Protein AF-A0A448PCU1-F1 (afdb_monomer)

Organism: NCBI:txid312285

Sequence (72 aa):
MSAWHRLFRESTFNPMMVVAFFALLFFAFVANSTERVILLVLAGLLAVAELSRACARRKHDASPDDTAAEDQ

Structure (mmCIF, N/CA/C/O backbone):
data_AF-A0A448PCU1-F1
#
_entry.id   AF-A0A448PCU1-F1
#
loop_
_atom_site.group_PDB
_atom_site.id
_atom_site.type_symbol
_atom_site.label_atom_id
_atom_site.label_alt_id
_atom_site.label_comp_id
_atom_site.label_asym_id
_atom_site.label_entity_id
_atom_site.label_seq_id
_atom_site.pdbx_PDB_ins_code
_atom_site.Cartn_x
_atom_site.Cartn_y
_atom_site.Cartn_z
_atom_site.occupancy
_atom_site.B_iso_or_equiv
_atom_site.auth_seq_id
_atom_site.auth_comp_id
_atom_site.auth_asym_id
_atom_site.auth_atom_id
_atom_site.pdbx_PDB_model_num
ATOM 1 N N . MET A 1 1 ? 4.779 -21.526 -23.157 1.00 47.25 1 MET A N 1
ATOM 2 C CA . MET A 1 1 ? 4.340 -20.879 -21.899 1.00 47.25 1 MET A CA 1
ATOM 3 C C . MET A 1 1 ? 5.501 -20.065 -21.335 1.00 47.25 1 MET A C 1
ATOM 5 O O . MET A 1 1 ? 6.231 -20.590 -20.509 1.00 47.25 1 MET A O 1
ATOM 9 N N . SER A 1 2 ? 5.770 -18.842 -21.813 1.00 51.09 2 SER A N 1
ATOM 10 C CA . SER A 1 2 ? 6.967 -18.136 -21.295 1.00 51.09 2 SER A CA 1
ATOM 11 C C . SER A 1 2 ? 7.073 -16.629 -21.559 1.00 51.09 2 SER A C 1
ATOM 13 O O . SER A 1 2 ? 7.797 -15.970 -20.826 1.00 51.09 2 SER A O 1
ATOM 15 N N . ALA A 1 3 ? 6.339 -16.043 -22.511 1.00 52.66 3 ALA A N 1
ATOM 16 C CA . ALA A 1 3 ? 6.378 -14.586 -22.719 1.00 52.66 3 ALA A CA 1
ATOM 17 C C . ALA A 1 3 ? 5.520 -13.818 -21.693 1.00 52.66 3 ALA A C 1
ATOM 19 O O . ALA A 1 3 ? 5.981 -12.864 -21.074 1.00 52.66 3 ALA A O 1
ATOM 20 N N . TRP A 1 4 ? 4.304 -14.303 -21.423 1.00 47.91 4 TRP A N 1
ATOM 21 C CA . TRP A 1 4 ? 3.398 -13.707 -20.434 1.00 47.91 4 TRP A CA 1
ATOM 22 C C . TRP A 1 4 ? 3.956 -13.756 -19.011 1.00 47.91 4 TRP A C 1
ATOM 24 O O . TRP A 1 4 ? 3.883 -12.777 -18.284 1.00 47.91 4 TRP A O 1
ATOM 34 N N . HIS A 1 5 ? 4.590 -14.865 -18.625 1.00 50.06 5 HIS A N 1
ATOM 35 C CA . HIS A 1 5 ? 5.192 -15.011 -17.295 1.00 50.06 5 HIS A CA 1
ATOM 36 C C . HIS A 1 5 ? 6.360 -14.039 -17.069 1.00 50.06 5 HIS A C 1
ATOM 38 O O . HIS A 1 5 ? 6.591 -13.595 -15.947 1.00 50.06 5 HIS A O 1
ATOM 44 N N . ARG A 1 6 ? 7.082 -13.683 -18.140 1.00 52.47 6 ARG A N 1
ATOM 45 C CA . ARG A 1 6 ? 8.153 -12.686 -18.098 1.00 52.47 6 ARG A CA 1
ATOM 46 C C . ARG A 1 6 ? 7.578 -11.273 -17.995 1.00 52.47 6 ARG A C 1
ATOM 48 O O . ARG A 1 6 ? 7.998 -10.533 -17.118 1.00 52.47 6 ARG A O 1
ATOM 55 N N . LEU A 1 7 ? 6.510 -10.977 -18.740 1.00 54.28 7 LEU A N 1
ATOM 56 C CA . LEU A 1 7 ? 5.758 -9.723 -18.620 1.00 54.28 7 LEU A CA 1
ATOM 57 C C . LEU A 1 7 ? 5.119 -9.531 -17.239 1.00 54.28 7 LEU A C 1
ATOM 59 O O . LEU A 1 7 ? 5.130 -8.416 -16.750 1.00 54.28 7 LEU A O 1
ATOM 63 N N . PHE A 1 8 ? 4.633 -10.570 -16.555 1.00 51.53 8 PHE A N 1
ATOM 64 C CA . PHE A 1 8 ? 4.155 -10.442 -15.165 1.00 51.53 8 PHE A CA 1
ATOM 65 C C . PHE A 1 8 ? 5.285 -10.302 -14.136 1.00 51.53 8 PHE A C 1
ATOM 67 O O . PHE A 1 8 ? 5.059 -9.812 -13.034 1.00 51.53 8 PHE A O 1
ATOM 74 N N . ARG A 1 9 ? 6.504 -10.725 -14.483 1.00 48.62 9 ARG A N 1
ATOM 75 C CA . ARG A 1 9 ? 7.693 -10.593 -13.633 1.00 48.62 9 ARG A CA 1
ATOM 76 C C . ARG A 1 9 ? 8.405 -9.248 -13.832 1.00 48.62 9 ARG A C 1
ATOM 78 O O . ARG A 1 9 ? 9.015 -8.744 -12.891 1.00 48.62 9 ARG A O 1
ATOM 85 N N . GLU A 1 10 ? 8.319 -8.673 -15.031 1.00 52.53 10 GLU A N 1
ATOM 86 C CA . GLU A 1 10 ? 8.805 -7.329 -15.380 1.00 52.53 10 GLU A CA 1
ATOM 87 C C . GLU A 1 10 ? 7.755 -6.231 -15.167 1.00 52.53 10 GLU A C 1
ATOM 89 O O . GLU A 1 10 ? 8.128 -5.108 -14.821 1.00 52.53 10 GLU A O 1
ATOM 94 N N . SER A 1 11 ? 6.456 -6.548 -15.262 1.00 49.12 11 SER A N 1
ATOM 95 C CA . SER A 1 11 ? 5.350 -5.685 -14.826 1.00 49.12 11 SER A CA 1
ATOM 96 C C . SER A 1 11 ? 5.394 -5.585 -13.309 1.00 49.12 11 SER A C 1
ATOM 98 O O . SER A 1 11 ? 4.862 -6.390 -12.548 1.00 49.12 11 SER A O 1
ATOM 100 N N . THR A 1 12 ? 6.169 -4.601 -12.888 1.00 54.72 12 THR A N 1
ATOM 101 C CA . THR A 1 12 ? 6.575 -4.322 -11.520 1.00 54.72 12 THR A CA 1
ATOM 102 C C . THR A 1 12 ? 5.461 -3.589 -10.803 1.00 54.72 12 THR A C 1
ATOM 104 O O . THR A 1 12 ? 5.593 -2.438 -10.402 1.00 54.72 12 THR A O 1
ATOM 107 N N . PHE A 1 13 ? 4.336 -4.261 -10.670 1.00 56.56 13 PHE A N 1
ATOM 108 C CA . PHE A 1 13 ? 3.315 -3.895 -9.717 1.00 56.56 13 PHE A CA 1
ATOM 109 C C . PHE A 1 13 ? 3.159 -5.136 -8.873 1.00 56.56 13 PHE A C 1
ATOM 111 O O . PHE A 1 13 ? 2.653 -6.132 -9.377 1.00 56.56 13 PHE A O 1
ATOM 118 N N . ASN A 1 14 ? 3.702 -5.153 -7.654 1.00 68.94 14 ASN A N 1
ATOM 119 C CA . ASN A 1 14 ? 3.617 -6.352 -6.830 1.00 68.94 14 ASN A CA 1
ATOM 120 C C . ASN A 1 14 ? 2.137 -6.551 -6.467 1.00 68.94 14 ASN A C 1
ATOM 122 O O . ASN A 1 14 ? 1.632 -5.820 -5.611 1.00 68.94 14 ASN A O 1
ATOM 126 N N . PRO A 1 15 ? 1.407 -7.501 -7.086 1.00 69.12 15 PRO A N 1
ATOM 127 C CA . PRO A 1 15 ? -0.031 -7.609 -6.863 1.00 69.12 15 PRO A CA 1
ATOM 128 C C . PRO A 1 15 ? -0.325 -7.923 -5.391 1.00 69.12 15 PRO A C 1
ATOM 130 O O . PRO A 1 15 ? -1.347 -7.497 -4.862 1.00 69.12 15 PRO A O 1
ATOM 133 N N . MET A 1 16 ? 0.619 -8.564 -4.689 1.00 77.44 16 MET A N 1
ATOM 134 C CA . MET A 1 16 ? 0.542 -8.779 -3.245 1.00 77.44 16 MET A CA 1
ATOM 135 C C . MET A 1 16 ? 0.566 -7.481 -2.431 1.00 77.44 16 MET A C 1
ATOM 137 O O . MET A 1 16 ? -0.118 -7.415 -1.415 1.00 77.44 16 MET A O 1
ATOM 141 N N . MET A 1 17 ? 1.302 -6.444 -2.850 1.00 79.75 17 MET A N 1
ATOM 142 C CA . MET A 1 17 ? 1.289 -5.148 -2.153 1.00 79.75 17 MET A CA 1
ATOM 143 C C . MET A 1 17 ? -0.060 -4.450 -2.298 1.00 79.75 17 MET A C 1
ATOM 145 O O . MET A 1 17 ? -0.564 -3.889 -1.330 1.00 79.75 17 MET A O 1
ATOM 149 N N . VAL A 1 18 ? -0.682 -4.541 -3.474 1.00 81.31 18 VAL A N 1
ATOM 150 C CA . VAL A 1 18 ? -2.026 -3.998 -3.711 1.00 81.31 18 VAL A CA 1
ATOM 151 C C . VAL A 1 18 ? -3.056 -4.721 -2.846 1.00 81.31 18 VAL A C 1
ATOM 153 O O . VAL A 1 18 ? -3.855 -4.080 -2.167 1.00 81.31 18 VAL A O 1
ATOM 156 N N . VAL A 1 19 ? -3.003 -6.055 -2.809 1.00 85.31 19 VAL A N 1
ATOM 157 C CA . VAL A 1 19 ? -3.877 -6.868 -1.950 1.00 85.31 19 VAL A CA 1
ATOM 158 C C . VAL A 1 19 ? -3.669 -6.524 -0.472 1.00 85.31 19 VAL A C 1
ATOM 160 O O . VAL A 1 19 ? -4.647 -6.316 0.246 1.00 85.31 19 VAL A O 1
ATOM 163 N N . ALA A 1 20 ? -2.419 -6.395 -0.019 1.00 84.69 20 ALA A N 1
ATOM 164 C CA . ALA A 1 20 ? -2.102 -5.999 1.352 1.00 84.69 20 ALA A CA 1
ATOM 165 C C . ALA A 1 2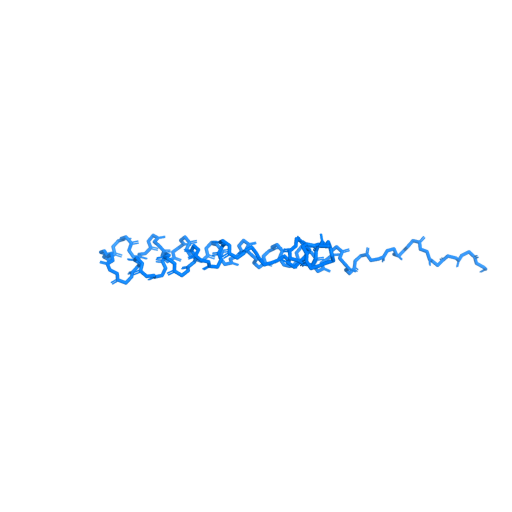0 ? -2.616 -4.589 1.683 1.00 84.69 20 ALA A C 1
ATOM 167 O O . ALA A 1 20 ? -3.168 -4.378 2.760 1.00 84.69 20 ALA A O 1
ATOM 168 N N . PHE A 1 21 ? -2.508 -3.638 0.754 1.00 86.25 21 PHE A N 1
ATOM 169 C CA . PHE A 1 21 ? -3.040 -2.286 0.915 1.00 86.25 21 PHE A CA 1
ATOM 170 C C . PHE A 1 21 ? -4.565 -2.289 1.097 1.00 86.25 21 PHE A C 1
ATOM 172 O O . PHE A 1 21 ? -5.072 -1.693 2.048 1.00 86.25 21 PHE A O 1
ATOM 179 N N . PHE A 1 22 ? -5.302 -3.013 0.249 1.00 85.75 22 PHE A N 1
ATOM 180 C CA . PHE A 1 22 ? -6.756 -3.139 0.395 1.00 85.75 22 PHE A CA 1
ATOM 181 C C . PHE A 1 22 ? -7.156 -3.854 1.688 1.00 85.75 22 PHE A C 1
ATOM 183 O O . PHE A 1 2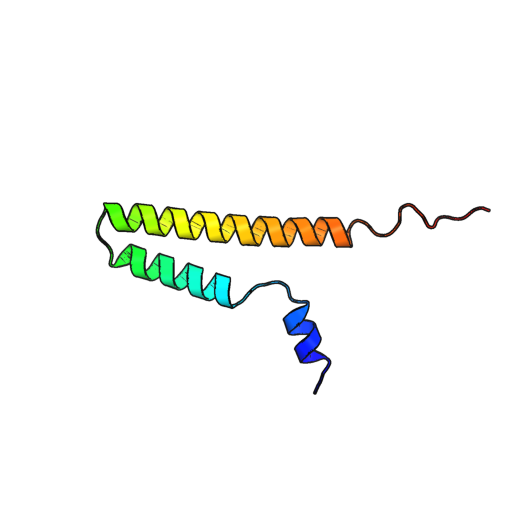2 ? -8.112 -3.433 2.340 1.00 85.75 22 PHE A O 1
ATOM 190 N N . ALA A 1 23 ? -6.414 -4.885 2.096 1.00 87.12 23 ALA A N 1
ATOM 191 C CA . ALA A 1 23 ? -6.641 -5.555 3.372 1.00 87.12 23 ALA A CA 1
ATOM 192 C C . ALA A 1 23 ? -6.445 -4.591 4.553 1.00 87.12 23 ALA A C 1
ATOM 194 O O . ALA A 1 23 ? -7.303 -4.521 5.429 1.00 87.12 23 ALA A O 1
ATOM 195 N N . LEU A 1 24 ? -5.368 -3.797 4.555 1.00 87.50 24 LEU A N 1
ATOM 196 C CA . LEU A 1 24 ? -5.109 -2.795 5.595 1.00 87.50 24 LEU A CA 1
ATOM 197 C C . LEU A 1 24 ? -6.222 -1.745 5.669 1.00 87.50 24 LEU A C 1
ATOM 199 O O . LEU A 1 24 ? -6.659 -1.408 6.767 1.00 87.50 24 LEU A O 1
ATOM 203 N N . LEU A 1 25 ? -6.726 -1.268 4.526 1.00 86.88 25 LEU A N 1
ATOM 204 C CA . LEU A 1 25 ? -7.858 -0.337 4.485 1.00 86.88 25 LEU A CA 1
ATOM 205 C C . LEU A 1 25 ? -9.154 -0.965 5.012 1.00 86.88 25 LEU A C 1
ATOM 207 O O . LEU A 1 25 ? -9.893 -0.314 5.750 1.00 86.88 25 LEU A O 1
ATOM 211 N N . PHE A 1 26 ? -9.420 -2.224 4.662 1.00 88.75 26 PHE A N 1
ATOM 212 C CA . PHE A 1 26 ? -10.581 -2.958 5.157 1.00 88.75 26 PHE A CA 1
ATOM 213 C C . PHE A 1 26 ? -10.516 -3.141 6.677 1.00 88.75 26 PHE A C 1
ATOM 215 O O . PHE A 1 26 ? -11.463 -2.798 7.385 1.00 88.75 26 PHE A O 1
ATOM 222 N N . PHE A 1 27 ? -9.374 -3.597 7.197 1.00 85.56 27 PHE A N 1
ATOM 223 C CA . PHE A 1 27 ? -9.166 -3.720 8.637 1.00 85.56 27 PHE A CA 1
ATOM 224 C C . PHE A 1 27 ? -9.250 -2.364 9.338 1.00 85.56 27 PHE A C 1
ATOM 226 O O . PHE A 1 27 ? -9.846 -2.285 10.404 1.00 85.56 27 PHE A O 1
ATOM 233 N N . ALA A 1 28 ? -8.762 -1.282 8.727 1.00 85.56 28 ALA A N 1
ATOM 234 C CA . ALA A 1 28 ? -8.851 0.060 9.300 1.00 85.56 28 ALA A CA 1
ATOM 235 C C . ALA A 1 28 ? -10.302 0.541 9.482 1.00 85.56 28 ALA A C 1
ATOM 237 O O . ALA A 1 28 ? -10.556 1.389 10.335 1.00 85.56 28 ALA A O 1
ATOM 238 N N . PHE A 1 29 ? -11.252 0.022 8.699 1.00 83.69 29 PHE A N 1
ATOM 239 C CA . PHE A 1 29 ? -12.672 0.352 8.834 1.00 83.69 29 PHE A CA 1
ATOM 240 C C . PHE A 1 29 ? -13.347 -0.383 10.000 1.00 83.69 29 PHE A C 1
ATOM 242 O O . PHE A 1 29 ? -14.268 0.152 10.612 1.00 83.69 29 PHE A O 1
ATOM 249 N N . VAL A 1 30 ? -12.884 -1.596 10.309 1.00 84.06 30 VAL A N 1
ATOM 250 C CA . VAL A 1 30 ? -13.423 -2.445 11.386 1.00 84.06 30 VAL A CA 1
ATOM 251 C C . VAL A 1 30 ? -12.709 -2.196 12.723 1.00 84.06 30 VAL A C 1
ATOM 253 O O . VAL A 1 30 ? -13.279 -2.434 13.785 1.00 84.06 30 VAL A O 1
ATOM 256 N N . ALA A 1 31 ? -11.467 -1.717 12.675 1.00 84.25 31 ALA A N 1
ATOM 257 C CA . ALA A 1 31 ? -10.597 -1.549 13.829 1.00 84.25 31 ALA A CA 1
ATOM 258 C C . ALA A 1 31 ? -10.939 -0.324 14.693 1.00 84.25 31 ALA A C 1
ATOM 260 O O . ALA A 1 31 ? -11.556 0.649 14.245 1.00 84.25 31 ALA A O 1
ATOM 261 N N . 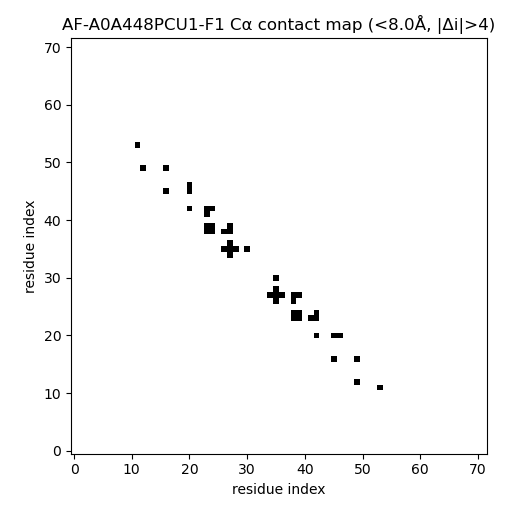ASN A 1 32 ? -10.487 -0.352 15.948 1.00 86.00 32 ASN A N 1
ATOM 262 C CA . ASN A 1 32 ? -10.717 0.740 16.892 1.00 86.00 32 ASN A CA 1
ATOM 263 C C . ASN A 1 32 ? -9.907 2.003 16.518 1.00 86.00 32 ASN A C 1
ATOM 265 O O . ASN A 1 32 ? -8.948 1.927 15.754 1.00 86.00 32 ASN A O 1
ATOM 269 N N . SER A 1 33 ? -10.247 3.169 17.086 1.00 85.00 33 SER A N 1
ATOM 270 C CA . SER A 1 33 ? -9.631 4.478 16.762 1.00 85.00 33 SER A CA 1
ATOM 271 C C . SER A 1 33 ? -8.094 4.442 16.649 1.00 85.00 33 SER A C 1
ATOM 273 O O . SER A 1 33 ? -7.533 4.865 15.639 1.00 85.00 33 SER A O 1
ATOM 275 N N . THR A 1 34 ? -7.410 3.866 17.642 1.00 88.56 34 THR A N 1
ATOM 276 C CA . THR A 1 34 ? -5.941 3.762 17.663 1.00 88.56 34 THR A CA 1
ATOM 277 C C . THR A 1 34 ? -5.400 2.813 16.591 1.00 88.56 34 THR A C 1
ATOM 279 O O . THR A 1 34 ? -4.443 3.135 15.891 1.00 88.56 34 THR A O 1
ATOM 282 N N . GLU A 1 35 ? -6.022 1.647 16.430 1.00 86.81 35 GLU A N 1
ATOM 283 C CA . GLU A 1 35 ? -5.620 0.635 15.447 1.00 86.81 35 GLU A CA 1
ATOM 284 C C . GLU A 1 35 ? -5.821 1.139 14.016 1.00 86.81 35 GLU A C 1
ATOM 286 O O . GLU A 1 35 ? -4.969 0.935 13.153 1.00 86.81 35 GLU A O 1
ATOM 291 N N . ARG A 1 36 ? -6.904 1.882 13.777 1.00 88.31 36 ARG A N 1
ATOM 292 C CA . ARG A 1 36 ? -7.190 2.531 12.499 1.00 88.31 36 ARG A CA 1
ATOM 293 C C . ARG A 1 36 ? -6.067 3.477 12.084 1.00 88.31 36 ARG A C 1
ATOM 295 O O . ARG A 1 36 ? -5.663 3.453 10.925 1.00 88.31 36 ARG A O 1
ATOM 302 N N . VAL A 1 37 ? -5.531 4.273 13.011 1.00 89.06 37 VAL A N 1
ATOM 303 C CA . VAL A 1 37 ? -4.394 5.165 12.724 1.00 89.06 37 VAL A CA 1
ATOM 304 C C . VAL A 1 37 ? -3.159 4.356 12.324 1.00 89.06 37 VAL A C 1
ATOM 306 O O . VAL A 1 37 ? -2.534 4.668 11.313 1.00 89.06 37 VAL A O 1
ATOM 309 N N . ILE A 1 38 ? -2.839 3.286 13.055 1.00 89.25 38 ILE A N 1
ATOM 310 C CA . ILE A 1 38 ? -1.687 2.418 12.755 1.00 89.25 38 ILE A CA 1
ATOM 311 C C . ILE A 1 3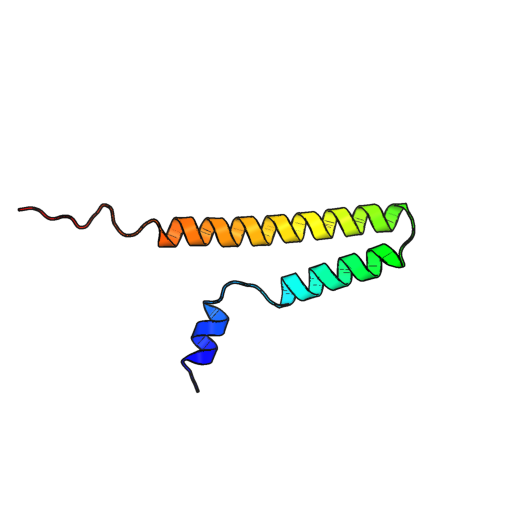8 ? -1.833 1.778 11.367 1.00 89.25 38 ILE A C 1
ATOM 313 O O . ILE A 1 38 ? -0.891 1.791 10.573 1.00 89.25 38 ILE A O 1
ATOM 317 N N . LEU A 1 39 ? -3.020 1.262 11.045 1.00 89.56 39 LEU A N 1
ATOM 318 C CA . LEU A 1 39 ? -3.304 0.624 9.759 1.00 89.56 39 LEU A CA 1
ATOM 319 C C . LEU A 1 39 ? -3.235 1.615 8.592 1.00 89.56 39 LEU A C 1
ATOM 321 O O . LEU A 1 39 ? -2.689 1.280 7.541 1.00 89.56 39 LEU A O 1
ATOM 325 N N . LEU A 1 40 ? -3.718 2.847 8.778 1.00 87.31 40 LEU A N 1
ATOM 326 C CA . LEU A 1 40 ? -3.601 3.909 7.775 1.00 87.31 40 LEU A CA 1
ATOM 327 C C . LEU A 1 40 ? -2.144 4.331 7.551 1.00 87.31 40 LEU A C 1
ATOM 329 O O . LEU A 1 40 ? -1.739 4.529 6.406 1.00 87.31 40 LEU A O 1
ATOM 333 N N . VAL A 1 41 ? -1.342 4.422 8.616 1.00 91.56 41 VAL A N 1
ATOM 334 C CA . VAL A 1 41 ? 0.098 4.707 8.507 1.00 91.56 41 VAL A CA 1
ATOM 335 C C . VAL A 1 41 ? 0.810 3.587 7.745 1.00 91.56 41 VAL A C 1
ATOM 337 O O . VAL A 1 41 ? 1.564 3.870 6.815 1.00 91.56 41 VAL A O 1
ATOM 340 N N . LEU A 1 42 ? 0.533 2.321 8.070 1.00 89.25 42 LEU A N 1
ATOM 341 C CA . LEU A 1 42 ? 1.089 1.166 7.355 1.00 89.25 42 LEU A CA 1
ATOM 342 C C . LEU A 1 42 ? 0.690 1.157 5.875 1.00 89.25 42 LEU A C 1
ATOM 344 O O . LEU A 1 42 ? 1.541 0.936 5.014 1.00 89.25 42 LEU A O 1
ATOM 348 N N . ALA A 1 43 ? -0.577 1.443 5.569 1.00 88.06 43 ALA A N 1
ATOM 349 C CA . ALA A 1 43 ? -1.064 1.543 4.196 1.00 88.06 43 ALA A CA 1
ATOM 350 C C . ALA A 1 43 ? -0.355 2.672 3.425 1.00 88.06 43 ALA A C 1
ATOM 352 O O . ALA A 1 43 ? 0.065 2.476 2.284 1.00 88.06 43 ALA A O 1
ATOM 353 N N . GLY A 1 44 ? -0.160 3.830 4.062 1.00 89.69 44 GLY A N 1
ATOM 354 C CA . GLY A 1 44 ? 0.586 4.951 3.492 1.00 89.69 44 GLY A CA 1
ATOM 355 C C . GLY A 1 44 ? 2.049 4.605 3.207 1.00 89.69 44 GLY A C 1
ATOM 356 O O . GLY A 1 44 ? 2.542 4.875 2.113 1.00 89.69 44 GLY A O 1
ATOM 357 N N . LEU A 1 45 ? 2.733 3.946 4.147 1.00 89.69 45 LEU A N 1
ATOM 358 C CA . LEU A 1 45 ? 4.111 3.483 3.952 1.00 89.69 45 LEU A CA 1
ATOM 359 C C . LEU A 1 45 ? 4.219 2.473 2.805 1.00 89.69 45 LEU A C 1
ATOM 361 O O . LEU A 1 45 ? 5.153 2.563 2.008 1.00 89.69 45 LEU A O 1
ATOM 365 N N . LEU A 1 46 ? 3.251 1.559 2.674 1.00 87.88 46 LEU A N 1
ATOM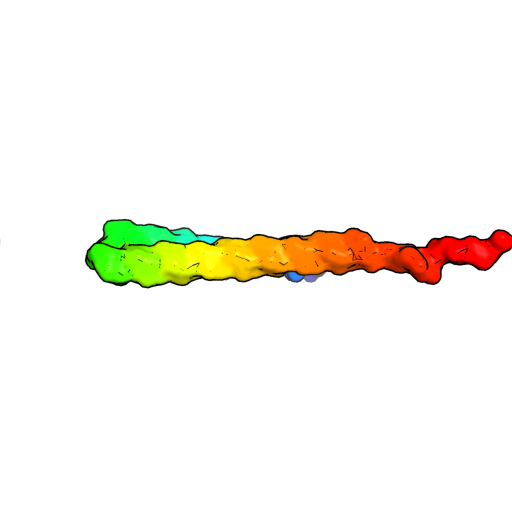 366 C CA . LEU A 1 46 ? 3.174 0.633 1.540 1.00 87.88 46 LEU A CA 1
ATOM 367 C C . LEU A 1 46 ? 3.055 1.379 0.206 1.00 87.88 46 LEU A C 1
ATOM 369 O O . LEU A 1 46 ? 3.769 1.065 -0.745 1.00 87.88 46 LEU A O 1
ATOM 373 N N . ALA A 1 47 ? 2.188 2.392 0.143 1.00 84.69 47 ALA A N 1
ATOM 374 C CA . ALA A 1 47 ? 2.004 3.194 -1.062 1.00 84.69 47 ALA A CA 1
ATOM 375 C C . ALA A 1 47 ? 3.284 3.958 -1.444 1.00 84.69 47 ALA A C 1
ATOM 377 O O . ALA A 1 47 ? 3.669 3.973 -2.613 1.00 84.69 47 ALA A O 1
ATOM 378 N N . VAL A 1 48 ? 3.983 4.544 -0.464 1.00 86.88 48 VAL A N 1
ATOM 379 C CA . VAL A 1 48 ? 5.270 5.226 -0.689 1.00 86.88 48 VAL A CA 1
ATOM 380 C C . VAL A 1 48 ? 6.346 4.240 -1.142 1.00 86.88 48 VAL A C 1
ATOM 382 O O . VAL A 1 48 ? 7.124 4.556 -2.043 1.00 86.88 48 VAL A O 1
ATOM 385 N N . ALA A 1 49 ? 6.382 3.035 -0.570 1.00 84.81 49 ALA A N 1
ATOM 386 C CA . ALA A 1 49 ? 7.315 1.992 -0.978 1.00 84.81 49 ALA A CA 1
ATOM 387 C C . ALA A 1 49 ? 7.102 1.592 -2.449 1.00 84.81 49 ALA A C 1
ATOM 389 O O . ALA A 1 49 ? 8.066 1.584 -3.217 1.00 84.81 49 ALA A O 1
ATOM 390 N N . GLU A 1 50 ? 5.860 1.349 -2.875 1.00 82.06 50 GLU A N 1
ATOM 391 C CA . GLU A 1 50 ? 5.545 1.060 -4.284 1.00 82.06 50 GLU A CA 1
ATOM 392 C C . GLU A 1 50 ? 5.881 2.245 -5.199 1.00 82.06 50 GLU A C 1
ATOM 394 O O . GLU A 1 50 ? 6.527 2.063 -6.233 1.00 82.06 50 GLU A O 1
ATOM 399 N N . LEU A 1 51 ? 5.546 3.476 -4.795 1.00 81.50 51 LEU A N 1
ATOM 400 C CA . LEU A 1 51 ? 5.848 4.672 -5.582 1.00 81.50 51 LEU A CA 1
ATOM 401 C C . LEU A 1 51 ? 7.360 4.877 -5.751 1.00 81.50 51 LEU A C 1
ATOM 403 O O . LEU A 1 51 ? 7.830 5.156 -6.853 1.00 81.50 51 LEU A O 1
ATOM 407 N N . SER A 1 52 ? 8.139 4.688 -4.683 1.00 80.44 52 SER A N 1
ATOM 408 C CA . SER A 1 52 ? 9.602 4.779 -4.739 1.00 80.44 52 SER A CA 1
ATOM 409 C C . SER A 1 52 ? 10.203 3.713 -5.655 1.00 80.44 52 SER A C 1
ATOM 411 O O . SER A 1 52 ? 11.125 4.006 -6.414 1.00 80.44 52 SER A O 1
ATOM 413 N N . ARG A 1 53 ? 9.635 2.501 -5.663 1.00 73.56 53 ARG A N 1
ATOM 414 C CA . ARG A 1 53 ? 10.063 1.397 -6.526 1.00 73.56 53 ARG A CA 1
ATOM 415 C C . ARG A 1 53 ? 9.728 1.660 -7.993 1.00 73.56 53 ARG A C 1
ATOM 417 O O . ARG A 1 53 ? 10.567 1.410 -8.858 1.00 73.56 53 ARG A O 1
ATOM 424 N N . ALA A 1 54 ? 8.548 2.214 -8.265 1.00 73.00 54 ALA A N 1
ATOM 425 C CA . ALA A 1 54 ? 8.141 2.648 -9.598 1.00 73.00 54 ALA A CA 1
ATOM 426 C C . ALA A 1 54 ? 9.034 3.789 -10.122 1.00 73.00 54 ALA A C 1
ATOM 428 O O . ALA A 1 54 ? 9.500 3.742 -11.262 1.00 73.00 54 ALA A O 1
ATOM 429 N N . CYS A 1 55 ? 9.345 4.778 -9.279 1.00 72.69 55 CYS A N 1
ATOM 430 C CA . CYS A 1 55 ? 10.257 5.875 -9.614 1.00 72.69 55 CYS A CA 1
ATOM 431 C C . CYS A 1 55 ? 11.704 5.403 -9.816 1.00 72.69 55 CYS A C 1
ATOM 433 O O . CYS A 1 55 ? 12.356 5.840 -10.763 1.00 72.69 55 CYS A O 1
ATOM 435 N N . ALA A 1 56 ? 12.207 4.496 -8.974 1.00 73.44 56 ALA A N 1
ATOM 436 C CA . ALA A 1 56 ? 13.551 3.936 -9.112 1.00 73.44 56 ALA A CA 1
ATOM 437 C C . ALA A 1 56 ? 13.717 3.179 -10.436 1.00 73.44 56 ALA A C 1
ATOM 439 O O . ALA A 1 56 ? 14.741 3.325 -11.098 1.00 73.44 56 ALA A O 1
ATOM 440 N N . ARG A 1 57 ? 12.689 2.434 -10.866 1.00 64.44 57 ARG A N 1
ATOM 441 C CA . ARG A 1 57 ? 12.691 1.783 -12.183 1.00 64.44 57 ARG A CA 1
ATOM 442 C C . ARG A 1 57 ? 12.639 2.775 -13.330 1.00 64.44 57 ARG A C 1
ATOM 444 O O . ARG A 1 57 ? 13.451 2.663 -14.235 1.00 64.44 57 ARG A O 1
ATOM 451 N N . ARG A 1 58 ? 11.786 3.802 -13.248 1.00 62.78 58 ARG A N 1
ATOM 452 C CA . ARG A 1 58 ? 11.779 4.876 -14.254 1.00 62.78 58 ARG A CA 1
ATOM 453 C C . ARG A 1 58 ? 13.138 5.551 -14.397 1.00 62.78 58 ARG A C 1
ATOM 455 O O . ARG A 1 58 ? 13.523 5.864 -15.511 1.00 62.78 58 ARG A O 1
ATOM 462 N N . LYS A 1 59 ? 13.870 5.758 -13.299 1.00 59.22 59 LYS A N 1
ATOM 463 C CA . LYS A 1 59 ? 15.222 6.331 -13.351 1.00 59.22 59 LYS A CA 1
AT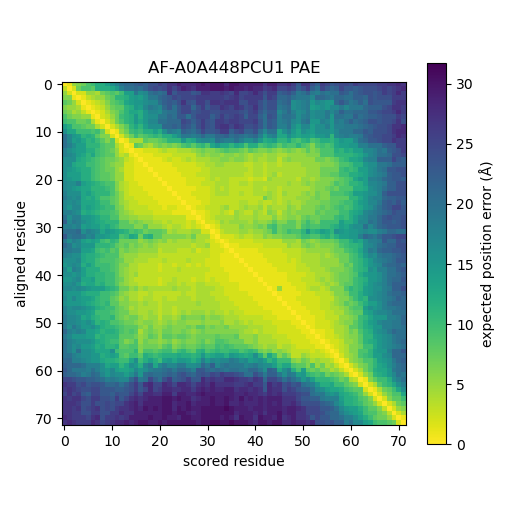OM 464 C C . LYS A 1 59 ? 16.243 5.368 -13.975 1.00 59.22 59 LYS A C 1
ATOM 466 O O . LYS A 1 59 ? 17.175 5.830 -14.615 1.00 59.22 59 LYS A O 1
ATOM 471 N N . HIS A 1 60 ? 16.059 4.059 -13.807 1.00 55.53 60 HIS A N 1
ATOM 472 C CA . HIS A 1 60 ? 16.917 3.038 -14.412 1.00 55.53 60 HIS A CA 1
ATOM 473 C C . HIS A 1 60 ? 16.641 2.850 -15.915 1.00 55.53 60 HIS A C 1
ATOM 475 O O . HIS A 1 60 ? 17.586 2.662 -16.672 1.00 55.53 60 HIS A O 1
ATOM 481 N N . ASP A 1 61 ? 15.381 2.955 -16.351 1.00 52.97 61 ASP A N 1
ATOM 482 C CA . ASP A 1 61 ? 15.001 2.914 -17.774 1.00 52.97 61 ASP A CA 1
ATOM 483 C C . ASP A 1 61 ? 15.296 4.246 -18.489 1.00 52.97 61 ASP A C 1
ATOM 485 O O . ASP A 1 61 ? 15.575 4.261 -19.683 1.00 52.97 61 ASP A O 1
ATOM 489 N N . AL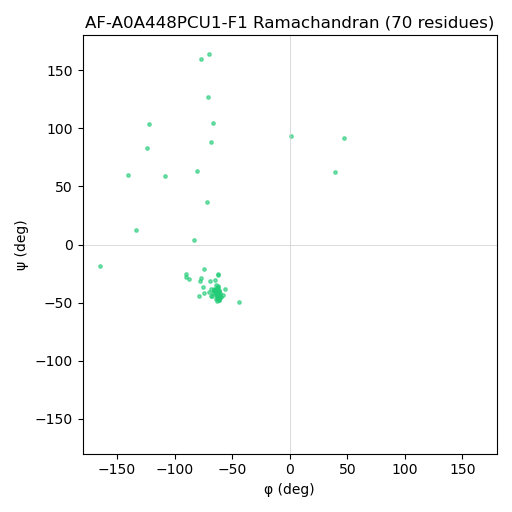A A 1 62 ? 15.264 5.369 -17.760 1.00 53.50 62 ALA A N 1
ATOM 490 C CA . ALA A 1 62 ? 15.688 6.690 -18.237 1.00 53.50 62 ALA A CA 1
ATOM 491 C C . ALA A 1 62 ? 17.206 6.918 -18.140 1.00 53.50 62 ALA A C 1
ATOM 493 O O . ALA A 1 62 ? 17.673 8.008 -18.456 1.00 53.50 62 ALA A O 1
ATOM 494 N N . SER A 1 63 ? 17.965 5.902 -17.728 1.00 45.78 63 SER A N 1
ATOM 495 C CA . SER A 1 63 ? 19.418 5.864 -17.859 1.00 45.78 63 SER A CA 1
ATOM 496 C C . SER A 1 63 ? 19.818 4.847 -18.937 1.00 45.78 63 SER A C 1
ATOM 498 O O . SER A 1 63 ? 20.523 3.890 -18.613 1.00 45.78 63 SER A O 1
ATOM 500 N N . PRO A 1 64 ? 19.375 4.981 -20.205 1.00 48.38 64 PRO A N 1
ATOM 501 C CA . PRO A 1 64 ? 20.150 4.409 -21.285 1.00 48.38 64 PRO A CA 1
ATOM 502 C C . PRO A 1 64 ? 21.411 5.270 -21.404 1.00 48.38 64 PRO A C 1
ATOM 504 O O . PRO A 1 64 ? 21.317 6.491 -21.442 1.00 48.38 64 PRO A O 1
ATOM 507 N N . ASP A 1 65 ? 22.571 4.632 -21.373 1.00 49.50 65 ASP A N 1
ATOM 508 C CA . ASP A 1 65 ? 23.843 5.136 -21.885 1.00 49.50 65 ASP A CA 1
ATOM 509 C C . ASP A 1 65 ? 23.831 6.560 -22.495 1.00 49.50 65 ASP A C 1
ATOM 511 O O . ASP A 1 65 ? 23.753 6.718 -23.710 1.00 49.50 65 ASP A O 1
ATOM 515 N N . ASP A 1 66 ? 24.144 7.581 -21.689 1.00 49.06 66 ASP A N 1
ATOM 516 C CA . ASP A 1 66 ? 24.944 8.730 -22.164 1.00 49.06 66 ASP A CA 1
ATOM 517 C C . ASP A 1 66 ? 26.413 8.278 -22.373 1.00 49.06 66 ASP A C 1
ATOM 519 O O . ASP A 1 66 ? 27.377 8.962 -22.035 1.00 49.06 66 ASP A O 1
ATOM 523 N N . THR A 1 67 ? 26.619 7.047 -22.846 1.00 54.28 67 THR A N 1
ATOM 524 C CA . THR A 1 67 ? 27.932 6.414 -23.046 1.00 54.28 67 THR A CA 1
ATOM 525 C C . THR A 1 67 ? 28.032 5.725 -24.412 1.00 54.28 67 THR A C 1
ATOM 527 O O . THR A 1 67 ? 28.995 5.014 -24.675 1.00 54.28 67 THR A O 1
ATOM 530 N N . ALA A 1 68 ? 27.087 5.972 -25.324 1.00 50.50 68 ALA A N 1
ATOM 531 C CA . ALA A 1 68 ? 27.171 5.502 -26.707 1.00 50.50 68 ALA A CA 1
ATOM 532 C C . ALA A 1 68 ? 26.661 6.555 -27.708 1.00 50.50 68 ALA A C 1
ATOM 534 O O . ALA A 1 68 ? 25.719 6.331 -28.460 1.00 50.50 68 ALA A O 1
ATOM 535 N N . ALA A 1 69 ? 27.302 7.720 -27.702 1.00 47.19 69 ALA A N 1
ATOM 536 C CA . ALA A 1 69 ? 27.548 8.501 -28.912 1.00 47.19 69 ALA A CA 1
ATOM 537 C C . ALA A 1 69 ? 29.074 8.705 -28.935 1.00 47.19 69 ALA A C 1
ATOM 539 O O . ALA A 1 69 ? 29.591 9.540 -28.199 1.00 47.19 69 ALA A O 1
ATOM 540 N N . GLU A 1 70 ? 29.841 7.726 -29.431 1.00 49.31 70 GLU A N 1
ATOM 541 C CA . GLU A 1 70 ? 30.403 7.769 -30.797 1.00 49.31 70 GLU A CA 1
ATOM 542 C C . GLU A 1 70 ? 31.026 9.160 -31.033 1.00 49.31 70 GLU A C 1
ATOM 544 O O . GLU A 1 70 ? 30.320 10.126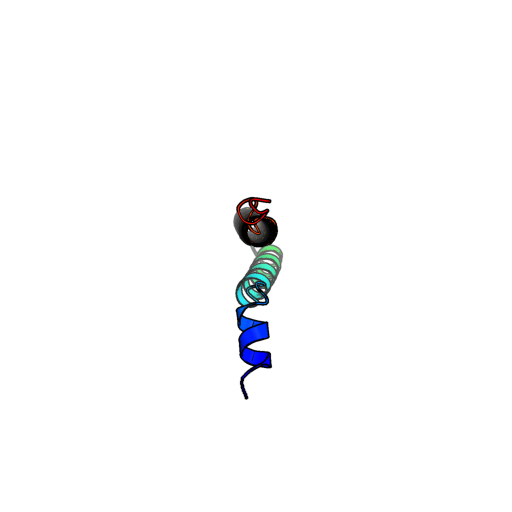 -31.294 1.00 49.31 70 GLU A O 1
ATOM 549 N N . ASP A 1 71 ? 32.317 9.384 -30.773 1.00 48.59 71 ASP A N 1
ATOM 550 C CA . ASP A 1 71 ? 33.430 8.799 -31.537 1.00 48.59 71 ASP A CA 1
ATOM 551 C C . ASP A 1 71 ? 33.101 8.761 -33.045 1.00 48.59 71 ASP A C 1
ATOM 553 O O . ASP A 1 71 ? 32.995 7.700 -33.657 1.00 48.59 71 ASP A O 1
ATOM 557 N N . GLN A 1 72 ? 32.902 9.952 -33.624 1.00 43.69 72 GLN A N 1
ATOM 558 C CA . GLN A 1 72 ? 33.172 10.273 -35.032 1.00 43.69 72 GLN A CA 1
ATOM 559 C C . GLN A 1 72 ? 33.817 11.654 -35.145 1.00 43.69 72 GLN A C 1
ATOM 561 O O . GLN A 1 72 ? 33.296 12.609 -34.524 1.00 43.69 72 GLN A O 1
#

pLDDT: mean 71.03, std 16.63, range [43.69, 91.56]

Radius of gyration: 18.85 Å; Cα contacts (8 Å, |Δi|>4): 23; chains: 1; bounding box: 47×31×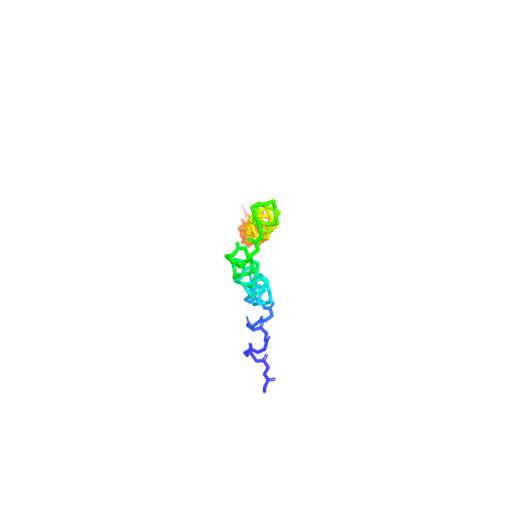53 Å

Secondary structure (DSSP, 8-state):
--HHHHHHHHS---HHHHHHHHHHHHHHHHS-HHHHHHHHHHHHHHHHHHHHHHHHHHHHHT---TT-----

Mean predicted aligned error: 12.27 Å

Foldseek 3Di:
DPPVVVVVVVVPDPVVLVVLLVVLCVCLVVDDPVSVVVSVVVSVVSVVVSVVVVVVVVVVVVPDDPPPDDDD

Solvent-accessible surface area (backbone atoms only — not comparable to full-atom values): 4264 Å² total; per-residue (Å²): 142,62,67,65,65,46,51,62,68,66,49,79,62,63,64,65,58,55,52,50,40,52,50,31,55,54,48,30,72,76,42,55,79,71,54,20,53,54,28,49,51,53,35,51,51,52,52,51,52,52,50,52,52,50,50,53,48,51,53,55,69,70,54,66,68,99,76,72,79,75,95,126